Protein AF-A0A661R4B5-F1 (afdb_monomer_lite)

Secondary structure (DSSP, 8-state):
-----HHHHHHHIIIIIIIIIS---HHHHHHHHHHHHHHHHHHHHHHT--GGG--GGG--HHHHHHHHHHHHHTT---HHHHHHHHHHHHHHHHHHHHH-GGGHHHHHHHHTSPPPP-PPPP-----

Structure (mmCIF, N/CA/C/O backbone):
data_AF-A0A661R4B5-F1
#
_entry.id   AF-A0A661R4B5-F1
#
loop_
_atom_site.group_PDB
_atom_site.id
_atom_site.type_symbol
_atom_site.label_atom_id
_atom_site.label_alt_id
_atom_site.label_comp_id
_atom_site.label_asym_id
_atom_site.label_entity_id
_atom_site.label_seq_id
_atom_site.pdbx_PDB_ins_code
_atom_site.Cartn_x
_atom_site.Cartn_y
_atom_site.Cartn_z
_atom_site.occupancy
_atom_site.B_iso_or_equiv
_atom_site.auth_seq_id
_atom_site.auth_comp_id
_atom_site.auth_asym_id
_atom_site.auth_atom_id
_atom_site.pdbx_PDB_model_num
ATOM 1 N N . MET A 1 1 ? -13.086 -0.567 23.185 1.00 40.84 1 MET A N 1
ATOM 2 C CA . MET A 1 1 ? -12.690 -0.869 21.794 1.00 40.84 1 MET A CA 1
ATOM 3 C C . MET A 1 1 ? -11.352 -0.199 21.560 1.00 40.84 1 MET A C 1
ATOM 5 O O . MET A 1 1 ? -11.286 1.020 21.660 1.00 40.84 1 MET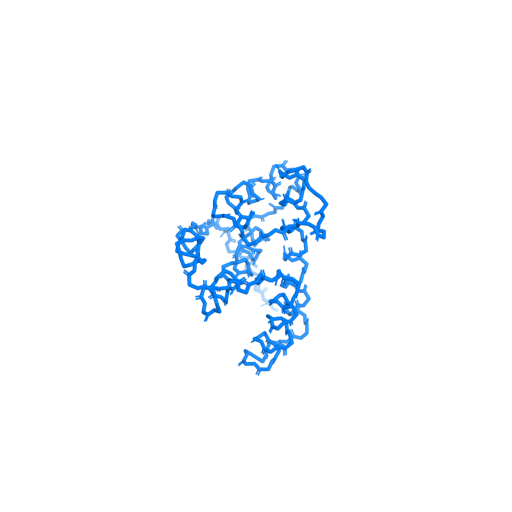 A O 1
ATOM 9 N N . SER A 1 2 ? -10.278 -0.972 21.402 1.00 44.38 2 SER A 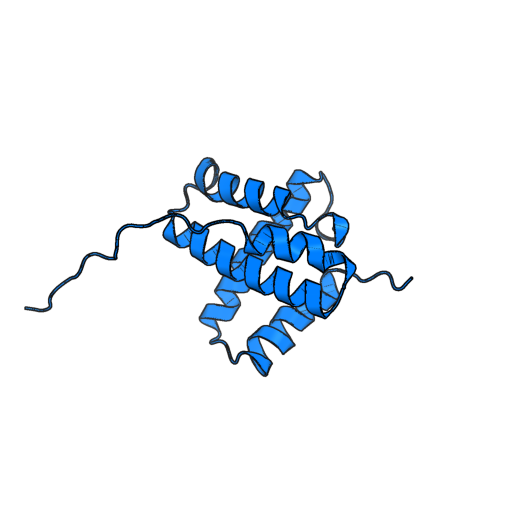N 1
ATOM 10 C CA . SER A 1 2 ? -8.951 -0.432 21.096 1.00 44.38 2 SER A CA 1
ATOM 11 C C . SER A 1 2 ? -9.049 0.399 19.820 1.00 44.38 2 SER A C 1
ATOM 13 O O . SER A 1 2 ? -9.459 -0.101 18.777 1.00 44.38 2 SER A O 1
ATOM 15 N N . ASN A 1 3 ? -8.755 1.692 19.921 1.00 58.72 3 ASN A N 1
ATOM 16 C CA . ASN A 1 3 ? -8.736 2.596 18.781 1.00 58.72 3 ASN A CA 1
ATOM 17 C C . ASN A 1 3 ? -7.494 2.267 17.946 1.00 58.72 3 ASN A C 1
ATOM 19 O O . ASN A 1 3 ? -6.437 2.863 18.157 1.00 58.72 3 ASN A O 1
ATOM 23 N N . THR A 1 4 ? -7.579 1.255 17.080 1.00 72.31 4 THR A N 1
ATOM 24 C CA . THR A 1 4 ? -6.433 0.836 16.277 1.00 72.31 4 THR A CA 1
ATOM 25 C C . THR A 1 4 ? -6.074 1.943 15.298 1.00 72.31 4 THR A C 1
ATOM 27 O O . THR A 1 4 ? -6.784 2.234 14.334 1.00 72.31 4 THR A O 1
ATOM 30 N N . GLN A 1 5 ? -4.949 2.593 15.577 1.00 84.19 5 GLN A N 1
ATOM 31 C CA . GLN A 1 5 ? -4.434 3.673 14.758 1.00 84.19 5 GLN A CA 1
ATOM 32 C C . GLN A 1 5 ? -3.699 3.106 13.542 1.00 84.19 5 GLN A C 1
ATOM 34 O O . GLN A 1 5 ? -2.948 2.136 13.640 1.00 84.19 5 GLN A O 1
ATOM 39 N N . ILE A 1 6 ? -3.860 3.761 12.391 1.00 90.00 6 ILE A N 1
ATOM 40 C CA . ILE A 1 6 ? -3.176 3.372 11.151 1.00 90.00 6 ILE A CA 1
ATOM 41 C C . ILE A 1 6 ? -1.646 3.451 11.308 1.00 90.00 6 ILE A C 1
ATOM 43 O O . ILE A 1 6 ? -0.928 2.622 10.759 1.00 90.00 6 ILE A O 1
ATOM 47 N N . GLY A 1 7 ? -1.137 4.446 12.044 1.00 92.94 7 GLY A N 1
ATOM 48 C CA . GLY A 1 7 ? 0.302 4.713 12.171 1.00 92.94 7 GLY A CA 1
ATOM 49 C C . GLY A 1 7 ? 1.116 3.500 12.646 1.00 92.94 7 GLY A C 1
ATOM 50 O O . GLY A 1 7 ? 2.008 3.067 11.913 1.00 92.94 7 GLY A O 1
ATOM 51 N N . PRO A 1 8 ? 0.796 2.913 13.815 1.00 94.44 8 PRO A N 1
ATOM 52 C CA . PRO A 1 8 ? 1.431 1.686 14.291 1.00 94.44 8 PRO A CA 1
ATOM 53 C C . PRO A 1 8 ? 1.364 0.531 13.287 1.00 94.44 8 PRO A C 1
ATOM 55 O O . PRO A 1 8 ? 2.386 -0.101 13.047 1.00 94.44 8 PRO A O 1
ATOM 58 N N . LEU A 1 9 ? 0.213 0.310 12.639 1.00 95.88 9 LEU A N 1
ATOM 59 C CA . LEU A 1 9 ? 0.051 -0.747 11.633 1.00 95.88 9 LEU A CA 1
ATOM 60 C C . LEU A 1 9 ? 0.944 -0.537 10.404 1.00 95.88 9 LEU A C 1
ATOM 62 O O . LEU A 1 9 ? 1.510 -1.493 9.882 1.00 95.88 9 LEU A O 1
ATOM 66 N N . ILE A 1 10 ? 1.094 0.705 9.936 1.00 96.50 10 ILE A N 1
ATOM 67 C CA . ILE A 1 10 ? 2.018 1.033 8.843 1.00 96.50 10 ILE A CA 1
ATOM 68 C C . ILE A 1 10 ? 3.459 0.752 9.268 1.00 96.50 10 ILE A C 1
ATOM 70 O O . ILE A 1 10 ? 4.220 0.170 8.495 1.00 96.50 10 ILE A O 1
ATOM 74 N N . TYR A 1 11 ? 3.842 1.158 10.479 1.00 96.81 11 TYR A N 1
ATOM 75 C CA . TYR A 1 11 ? 5.191 0.921 10.987 1.00 96.81 11 TYR A CA 1
ATOM 76 C C . TYR A 1 11 ? 5.510 -0.578 11.032 1.00 96.81 11 TYR A C 1
ATOM 78 O O . TYR A 1 11 ? 6.498 -1.018 10.444 1.00 96.81 11 TYR A O 1
ATOM 86 N N . THR A 1 12 ? 4.637 -1.381 11.644 1.00 97.50 12 THR A N 1
ATOM 87 C CA . THR A 1 12 ? 4.823 -2.833 11.746 1.00 97.50 12 THR A CA 1
ATOM 88 C C . THR A 1 12 ? 4.706 -3.535 10.393 1.00 97.50 12 THR A C 1
ATOM 90 O O . THR A 1 12 ? 5.377 -4.539 10.164 1.00 97.50 12 THR A O 1
ATOM 93 N N . PHE A 1 13 ? 3.938 -2.998 9.443 1.00 98.00 13 PHE A N 1
ATOM 94 C CA . PHE A 1 13 ? 3.952 -3.490 8.066 1.00 98.00 13 PHE A CA 1
ATOM 95 C C . PHE A 1 13 ? 5.346 -3.368 7.433 1.00 98.00 13 PHE A C 1
ATOM 97 O O . PHE A 1 13 ? 5.840 -4.324 6.839 1.00 98.00 13 PHE A O 1
ATOM 104 N N . PHE A 1 14 ? 6.017 -2.224 7.567 1.00 98.00 14 PHE A N 1
ATOM 105 C CA . PHE A 1 14 ? 7.342 -2.044 6.968 1.00 98.00 14 PHE A CA 1
ATOM 106 C C . PHE A 1 14 ? 8.450 -2.778 7.728 1.00 98.00 14 PHE A C 1
ATOM 108 O O . PHE A 1 14 ? 9.225 -3.504 7.102 1.00 98.00 14 PHE A O 1
ATOM 115 N N . GLU A 1 15 ? 8.524 -2.602 9.048 1.00 97.62 15 GLU A N 1
ATOM 116 C CA . GLU A 1 15 ? 9.650 -3.101 9.846 1.00 97.62 15 GLU A CA 1
ATOM 117 C C . GLU A 1 15 ? 9.549 -4.589 10.178 1.00 97.62 15 GLU A C 1
ATOM 119 O O . GLU A 1 15 ? 10.566 -5.273 10.164 1.00 97.62 15 GLU A O 1
ATOM 124 N N . ASP A 1 16 ? 8.350 -5.113 10.426 1.00 96.62 16 ASP A N 1
ATOM 125 C CA . ASP A 1 16 ? 8.163 -6.531 10.746 1.00 96.62 16 ASP A CA 1
ATOM 126 C C . ASP A 1 16 ? 7.758 -7.316 9.490 1.00 96.62 16 ASP A C 1
ATOM 128 O O . ASP A 1 16 ? 8.511 -8.164 9.007 1.00 96.62 16 ASP A O 1
ATOM 132 N N . GLN A 1 17 ? 6.622 -6.983 8.869 1.00 97.25 17 GLN A N 1
ATOM 133 C CA . GLN A 1 17 ? 6.088 -7.805 7.777 1.00 97.25 17 GLN A CA 1
ATOM 134 C C . GLN A 1 17 ? 6.992 -7.824 6.535 1.00 97.25 17 GLN A C 1
ATOM 136 O O . GLN A 1 17 ? 7.327 -8.894 6.023 1.00 97.25 17 GLN A O 1
ATOM 141 N N . LEU A 1 18 ? 7.350 -6.659 5.988 1.00 97.75 18 LEU A N 1
ATOM 142 C CA . LEU A 1 18 ? 8.096 -6.601 4.727 1.00 97.75 18 LEU A CA 1
ATOM 143 C C . LEU A 1 18 ? 9.581 -6.914 4.911 1.00 97.75 18 LEU A C 1
ATOM 145 O O . LEU A 1 18 ? 10.169 -7.609 4.078 1.00 97.75 18 LEU A O 1
ATOM 149 N N . LYS A 1 19 ? 10.183 -6.385 5.976 1.00 96.25 19 LYS A N 1
ATOM 150 C CA . LYS A 1 19 ? 11.617 -6.501 6.235 1.00 96.25 19 LYS A CA 1
ATOM 151 C C . LYS A 1 19 ? 11.978 -7.814 6.926 1.00 96.25 19 LYS A C 1
ATOM 153 O O . LYS A 1 19 ? 12.799 -8.542 6.380 1.00 96.25 19 LYS A O 1
ATOM 158 N N . CYS A 1 20 ? 11.370 -8.137 8.067 1.00 96.19 20 CYS A N 1
ATOM 159 C CA . CYS A 1 20 ? 11.734 -9.327 8.842 1.00 96.19 20 CYS A CA 1
ATOM 160 C C . CYS A 1 20 ? 11.083 -10.603 8.297 1.00 96.19 20 CYS A C 1
ATOM 162 O O . CYS A 1 20 ? 11.784 -11.574 8.034 1.00 96.19 20 CYS A O 1
ATOM 164 N N . GLN A 1 21 ? 9.766 -10.605 8.076 1.00 95.06 21 GLN A N 1
ATOM 165 C CA . GLN A 1 21 ? 9.055 -11.829 7.683 1.00 95.06 21 GLN A CA 1
ATOM 166 C C . GLN A 1 21 ? 9.215 -12.161 6.194 1.00 95.06 21 GLN A C 1
ATOM 168 O O . GLN A 1 21 ? 9.470 -13.307 5.839 1.00 95.06 21 GLN A O 1
ATOM 173 N N . LYS A 1 22 ? 9.065 -11.170 5.302 1.00 95.62 22 LYS A N 1
ATOM 174 C CA . LYS A 1 22 ? 9.200 -11.378 3.847 1.00 95.62 22 LYS A CA 1
ATOM 175 C C . LYS A 1 22 ? 10.629 -11.211 3.318 1.00 95.62 22 LYS A C 1
ATOM 177 O O . LYS A 1 22 ? 10.866 -11.545 2.158 1.00 95.62 22 LYS A O 1
ATOM 182 N N . GLY A 1 23 ? 11.561 -10.670 4.107 1.00 96.31 23 GLY A N 1
ATOM 183 C CA . GLY A 1 23 ? 12.962 -10.505 3.698 1.00 96.31 23 GLY A CA 1
ATOM 184 C C . GLY A 1 23 ? 13.155 -9.651 2.438 1.00 96.31 23 GLY A C 1
ATOM 185 O O . GLY A 1 23 ? 14.057 -9.914 1.639 1.00 96.31 23 GLY A O 1
ATOM 186 N N . LEU A 1 24 ? 12.284 -8.663 2.192 1.00 97.12 24 LEU A N 1
ATOM 187 C CA . LEU A 1 24 ? 12.324 -7.898 0.946 1.00 97.12 24 LEU A CA 1
ATOM 188 C C . LEU A 1 24 ? 13.571 -7.013 0.858 1.00 97.12 24 LEU A C 1
ATOM 190 O O . LEU A 1 24 ? 13.975 -6.347 1.810 1.00 97.12 24 LEU A O 1
ATOM 194 N N . ARG A 1 25 ? 14.141 -6.920 -0.349 1.00 97.38 25 ARG A N 1
ATOM 195 C CA . ARG A 1 25 ? 15.279 -6.031 -0.618 1.00 97.38 25 ARG A CA 1
ATOM 196 C C . ARG A 1 25 ? 14.899 -4.562 -0.363 1.00 97.38 25 ARG A C 1
ATOM 198 O O . ARG A 1 25 ? 13.771 -4.168 -0.683 1.00 97.38 25 ARG A O 1
ATOM 205 N N . PRO A 1 26 ? 15.843 -3.695 0.056 1.00 97.00 26 PRO A N 1
ATOM 206 C CA . PRO A 1 26 ? 15.561 -2.283 0.340 1.00 97.00 26 PRO A CA 1
ATOM 207 C C . PRO A 1 26 ? 14.872 -1.526 -0.804 1.00 97.00 26 PRO A C 1
ATOM 209 O O . PRO A 1 26 ? 14.001 -0.692 -0.568 1.00 97.00 26 PRO A O 1
ATOM 212 N N . ALA A 1 27 ? 15.214 -1.832 -2.060 1.00 96.94 27 ALA A N 1
ATOM 213 C CA . ALA A 1 27 ? 14.565 -1.231 -3.226 1.00 96.94 27 ALA A CA 1
ATOM 214 C C . ALA A 1 27 ? 13.077 -1.606 -3.343 1.00 96.94 27 ALA A C 1
ATOM 216 O O . ALA A 1 27 ? 12.255 -0.766 -3.705 1.00 96.94 27 ALA A O 1
ATOM 217 N N . SER A 1 28 ? 12.719 -2.846 -2.995 1.00 96.00 28 SER A N 1
ATOM 218 C CA . SER A 1 28 ? 11.324 -3.295 -2.963 1.00 96.00 28 SER A CA 1
ATOM 219 C C . SER A 1 28 ? 10.560 -2.605 -1.835 1.00 96.00 28 SER A C 1
ATOM 221 O O . SER A 1 28 ? 9.495 -2.053 -2.088 1.00 96.00 28 SER A O 1
ATOM 223 N N . ILE A 1 29 ? 11.139 -2.524 -0.632 1.00 97.69 29 ILE A N 1
ATOM 224 C CA . ILE A 1 29 ? 10.540 -1.809 0.509 1.00 97.69 29 ILE A CA 1
ATOM 225 C C . ILE A 1 29 ? 10.277 -0.336 0.162 1.00 97.69 29 ILE A C 1
ATOM 227 O O . ILE A 1 29 ? 9.171 0.157 0.386 1.00 97.69 29 ILE A O 1
ATOM 231 N N . ARG A 1 30 ? 11.245 0.358 -0.460 1.00 97.94 30 ARG A N 1
ATOM 232 C CA . ARG A 1 30 ? 11.054 1.739 -0.945 1.00 97.94 30 ARG A CA 1
ATOM 233 C C . ARG A 1 30 ? 9.874 1.844 -1.902 1.00 97.94 30 ARG A C 1
ATOM 235 O O . ARG A 1 30 ? 9.033 2.719 -1.742 1.00 97.94 30 ARG A O 1
ATOM 242 N N . SER A 1 31 ? 9.761 0.913 -2.843 1.00 96.75 31 SER A N 1
ATOM 243 C CA . SER A 1 31 ? 8.650 0.909 -3.790 1.00 96.75 31 SER A CA 1
ATOM 244 C C . SER 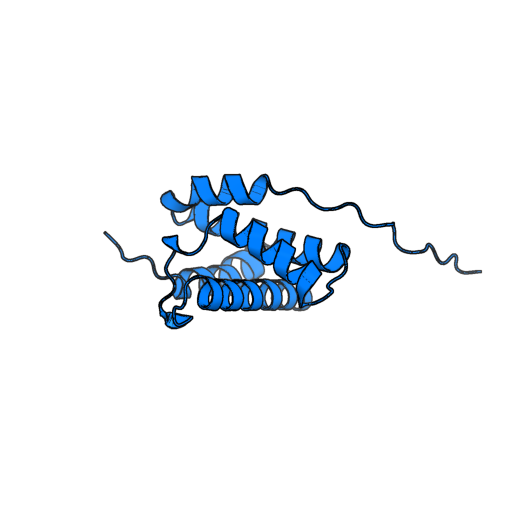A 1 31 ? 7.283 0.714 -3.116 1.00 96.75 31 SER A C 1
ATOM 246 O O . SER A 1 31 ? 6.314 1.374 -3.492 1.00 96.75 31 SER A O 1
ATOM 248 N N . TYR A 1 32 ? 7.204 -0.132 -2.083 1.00 98.12 32 TYR A N 1
ATOM 249 C CA . TYR A 1 32 ? 5.991 -0.304 -1.277 1.00 98.12 32 TYR A CA 1
ATOM 250 C C . TYR A 1 32 ? 5.655 0.968 -0.489 1.00 98.12 32 TYR A C 1
ATOM 252 O O . TYR A 1 32 ? 4.497 1.385 -0.473 1.00 98.12 32 TYR A O 1
ATOM 260 N N . ARG A 1 33 ? 6.659 1.623 0.107 1.00 97.88 33 ARG A N 1
ATOM 261 C CA . ARG A 1 33 ? 6.504 2.909 0.803 1.00 97.88 33 ARG A CA 1
ATOM 262 C C . ARG A 1 33 ? 5.957 3.981 -0.127 1.00 97.88 33 ARG A C 1
ATOM 264 O O . ARG A 1 33 ? 4.968 4.623 0.206 1.00 97.88 33 ARG A O 1
ATOM 271 N N . ASP A 1 34 ? 6.543 4.128 -1.307 1.00 97.88 34 ASP A N 1
ATOM 272 C CA . ASP A 1 34 ? 6.132 5.147 -2.272 1.00 97.88 34 ASP A CA 1
ATOM 273 C C . ASP A 1 34 ? 4.728 4.856 -2.848 1.00 97.88 34 ASP A C 1
ATOM 275 O O . ASP A 1 34 ? 4.002 5.772 -3.246 1.00 97.88 34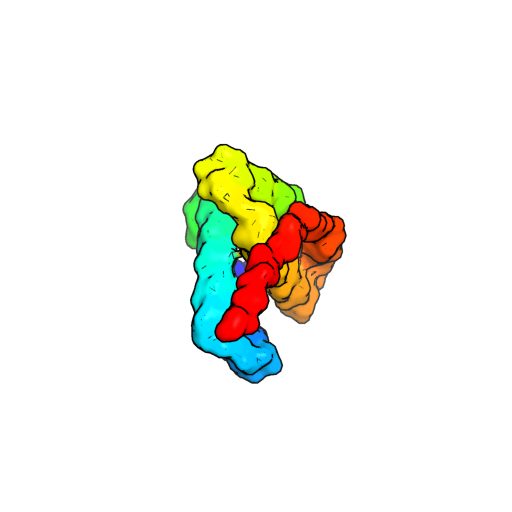 ASP A O 1
ATOM 279 N N . ALA A 1 35 ? 4.320 3.581 -2.914 1.00 98.00 35 ALA A N 1
ATOM 280 C CA . ALA A 1 35 ? 2.954 3.187 -3.258 1.00 98.00 35 ALA A CA 1
ATOM 281 C C . ALA A 1 35 ? 1.960 3.555 -2.152 1.00 98.00 35 ALA A C 1
ATOM 283 O O . ALA A 1 35 ? 0.947 4.196 -2.438 1.00 98.00 35 ALA A O 1
ATOM 284 N N . LEU A 1 36 ? 2.272 3.192 -0.906 1.00 98.12 36 LEU A N 1
ATOM 285 C CA . LEU A 1 36 ? 1.394 3.414 0.234 1.00 98.12 36 LEU A CA 1
ATOM 286 C C . LEU A 1 36 ? 1.268 4.901 0.581 1.00 98.12 36 LEU A C 1
ATOM 288 O O . LEU A 1 36 ? 0.159 5.381 0.783 1.00 98.12 36 LEU A O 1
ATOM 292 N N . GLN A 1 37 ? 2.368 5.656 0.561 1.00 97.88 37 GLN A N 1
ATOM 293 C CA . GLN A 1 37 ? 2.356 7.104 0.782 1.00 97.88 37 GLN A CA 1
ATOM 294 C C . GLN A 1 37 ? 1.441 7.809 -0.222 1.00 97.88 37 GLN A C 1
ATOM 296 O O . GLN A 1 37 ? 0.605 8.623 0.166 1.00 97.88 37 GLN A O 1
ATOM 301 N N . LEU A 1 38 ? 1.564 7.478 -1.511 1.00 98.31 38 LEU A N 1
ATOM 302 C CA . LEU A 1 38 ? 0.739 8.092 -2.547 1.00 98.31 38 LEU A CA 1
ATOM 303 C C . LEU A 1 38 ? -0.744 7.721 -2.395 1.00 98.31 38 LEU A C 1
ATOM 305 O O . LEU A 1 38 ? -1.605 8.570 -2.608 1.00 98.31 38 LEU A O 1
ATOM 309 N N . PHE A 1 39 ? -1.041 6.479 -2.006 1.00 98.62 39 PHE A N 1
ATOM 310 C CA . PHE A 1 39 ? -2.409 6.053 -1.716 1.00 98.62 39 PHE A CA 1
ATOM 311 C C . PHE A 1 39 ? -3.003 6.800 -0.517 1.00 98.62 39 PHE A C 1
ATOM 313 O O . PHE A 1 39 ? -4.117 7.301 -0.612 1.00 98.62 39 PHE A O 1
ATOM 320 N N . LEU A 1 40 ? -2.268 6.936 0.587 1.00 98.06 40 LEU A N 1
ATOM 321 C CA . LEU A 1 40 ? -2.770 7.623 1.779 1.00 98.06 40 LEU A CA 1
ATOM 322 C C . LEU A 1 40 ? -2.979 9.121 1.540 1.00 98.06 40 LEU A C 1
ATOM 324 O O . LEU A 1 40 ? -3.965 9.677 2.014 1.00 98.06 40 LEU A O 1
ATOM 328 N N . LEU A 1 41 ? -2.099 9.768 0.769 1.00 98.19 41 LEU A N 1
ATOM 329 C CA . LEU A 1 41 ? -2.304 11.155 0.340 1.00 98.19 41 LEU A CA 1
ATOM 330 C C . LEU A 1 41 ? -3.560 11.293 -0.526 1.00 98.19 41 LEU A C 1
ATOM 332 O O . LEU A 1 41 ? -4.357 12.198 -0.298 1.00 98.19 41 LEU A O 1
ATOM 336 N N . PHE A 1 42 ? -3.773 10.359 -1.457 1.00 98.56 42 PHE A N 1
ATOM 337 C CA . PHE A 1 42 ? -4.998 10.314 -2.252 1.00 98.56 42 PHE A CA 1
ATOM 338 C C . PHE A 1 42 ? -6.244 10.137 -1.371 1.00 98.56 42 PHE A C 1
ATOM 340 O O . PHE A 1 42 ? -7.224 10.841 -1.565 1.00 98.56 42 PHE A O 1
ATOM 347 N N . VAL A 1 43 ? -6.222 9.238 -0.382 1.00 98.31 43 VAL A N 1
ATOM 348 C CA . VAL A 1 43 ? -7.360 9.030 0.534 1.00 98.31 43 VAL A CA 1
ATOM 349 C C . VAL A 1 43 ? -7.616 10.263 1.405 1.00 98.31 43 VAL A C 1
ATOM 351 O O . VAL A 1 43 ? -8.771 10.612 1.639 1.00 98.31 43 VAL A O 1
ATOM 354 N N . ALA A 1 44 ? -6.567 10.943 1.870 1.00 98.06 44 ALA A N 1
ATOM 355 C CA . ALA A 1 44 ? -6.685 12.192 2.621 1.00 98.06 44 ALA A CA 1
ATOM 356 C C . ALA A 1 44 ? -7.394 13.280 1.798 1.00 98.06 44 ALA A C 1
ATOM 358 O O . ALA A 1 44 ? -8.346 13.895 2.278 1.00 98.06 44 ALA A O 1
ATOM 359 N N . GLU A 1 45 ? -6.993 13.455 0.537 1.00 97.94 45 GLU A N 1
ATOM 360 C CA . GLU A 1 45 ? -7.662 14.359 -0.402 1.00 97.94 45 GLU A CA 1
ATOM 361 C C . GLU A 1 45 ? -9.106 13.913 -0.677 1.00 97.94 45 GLU A C 1
ATOM 363 O O . GLU A 1 45 ? -10.036 14.709 -0.577 1.00 97.94 45 GLU A O 1
ATOM 368 N N . ASP A 1 46 ? -9.326 12.624 -0.929 1.00 97.56 46 ASP A N 1
ATOM 369 C CA . ASP A 1 46 ? -10.644 12.066 -1.237 1.00 97.56 46 ASP A CA 1
ATOM 370 C C . ASP A 1 46 ? -11.663 12.230 -0.101 1.00 97.56 46 ASP A C 1
ATOM 372 O O . ASP A 1 46 ? -12.852 12.430 -0.335 1.00 97.56 46 ASP A O 1
ATOM 376 N N . THR A 1 47 ? -11.193 12.134 1.141 1.00 96.62 47 THR A N 1
ATOM 377 C CA . THR A 1 47 ? -12.014 12.269 2.351 1.00 96.62 47 THR A CA 1
ATOM 378 C C . THR A 1 47 ? -12.079 13.700 2.874 1.00 96.62 47 THR A C 1
ATOM 380 O O . THR A 1 47 ? -12.810 13.949 3.832 1.00 96.62 47 THR A O 1
ATOM 383 N N . GLN A 1 48 ? -11.322 14.630 2.276 1.00 96.81 48 GLN A N 1
ATOM 384 C CA . GLN A 1 48 ? -11.135 15.997 2.774 1.00 96.81 48 GLN A CA 1
ATOM 385 C C . GLN A 1 48 ? -10.660 16.021 4.239 1.00 96.81 48 GLN A C 1
ATOM 387 O O . GLN A 1 48 ? -11.084 16.840 5.057 1.00 96.81 48 GLN A O 1
ATOM 392 N N . ARG A 1 49 ? -9.764 15.091 4.594 1.00 94.12 49 ARG A N 1
ATOM 393 C CA . ARG A 1 49 ? -9.188 14.958 5.938 1.00 94.12 49 ARG A CA 1
ATOM 394 C C . ARG A 1 49 ? -7.682 15.157 5.897 1.00 94.12 49 ARG A C 1
ATOM 396 O O . ARG A 1 49 ? -7.008 14.869 4.916 1.00 94.12 49 ARG A O 1
ATOM 403 N N . LYS A 1 50 ? -7.120 15.599 7.023 1.00 95.00 50 LYS A N 1
ATOM 404 C CA . LYS A 1 50 ? -5.665 15.567 7.217 1.00 95.00 50 LYS A CA 1
ATOM 405 C C . LYS A 1 50 ? -5.189 14.114 7.220 1.00 95.00 50 LYS A C 1
ATOM 407 O O . LYS A 1 50 ? -5.837 13.269 7.832 1.00 95.00 50 LYS A O 1
ATOM 412 N N . LEU A 1 51 ? -4.013 13.857 6.642 1.00 93.88 51 LEU A N 1
ATOM 413 C CA . LEU A 1 51 ? -3.372 12.534 6.641 1.00 93.88 51 LEU A CA 1
ATOM 414 C C . LEU A 1 51 ? -3.304 11.916 8.050 1.00 93.88 51 LEU A C 1
ATOM 416 O O . LEU A 1 51 ? -3.594 10.740 8.234 1.00 93.88 51 LEU A O 1
ATOM 420 N N . THR A 1 52 ? -2.991 12.732 9.060 1.00 92.56 52 THR A N 1
ATOM 421 C CA . THR A 1 52 ? -2.894 12.323 10.473 1.00 92.56 52 THR A CA 1
ATOM 422 C C . THR A 1 52 ? -4.233 11.976 11.130 1.00 92.56 52 THR A C 1
ATOM 424 O O . THR A 1 52 ? -4.245 11.491 12.256 1.00 92.56 52 THR A O 1
ATOM 427 N N . ARG A 1 53 ? -5.359 12.238 10.457 1.00 93.06 53 ARG A N 1
ATOM 428 C CA . ARG A 1 53 ? -6.718 11.933 10.927 1.00 93.06 53 ARG A CA 1
ATOM 429 C C . ARG A 1 53 ? -7.376 10.793 10.151 1.00 93.06 53 ARG A C 1
ATOM 431 O O . ARG A 1 53 ? -8.556 10.534 10.370 1.00 93.06 53 ARG A O 1
ATOM 438 N N . LEU A 1 54 ? -6.648 10.138 9.246 1.00 94.56 54 LEU A N 1
ATOM 439 C CA . LEU A 1 54 ? -7.164 8.957 8.567 1.00 94.56 54 LEU A CA 1
ATOM 440 C C . LEU A 1 54 ? -7.370 7.810 9.559 1.00 94.56 54 LEU A C 1
ATOM 442 O O . LEU A 1 54 ? -6.553 7.570 10.449 1.00 94.56 54 LEU A O 1
ATOM 446 N N . SER A 1 55 ? -8.466 7.091 9.358 1.00 93.75 55 SER A N 1
ATOM 447 C CA . SER A 1 55 ? -8.872 5.911 10.118 1.00 93.75 55 SER A CA 1
ATOM 448 C C . SER A 1 55 ? -8.947 4.680 9.213 1.00 93.75 55 SER A C 1
ATOM 450 O O . SER A 1 55 ? -9.015 4.802 7.990 1.00 93.75 55 SER A O 1
ATOM 452 N N . LEU A 1 56 ? -8.953 3.479 9.793 1.00 94.19 56 LEU A N 1
ATOM 453 C CA . LEU A 1 56 ? -9.078 2.243 9.012 1.00 94.19 56 LEU A CA 1
ATOM 454 C C . LEU A 1 56 ? -10.347 2.226 8.143 1.00 94.19 56 LEU A C 1
ATOM 456 O O . LEU A 1 56 ? -10.304 1.750 7.015 1.00 94.19 56 LEU A O 1
ATOM 460 N N . THR A 1 57 ? -11.432 2.854 8.607 1.00 93.69 57 THR A N 1
ATOM 461 C CA . THR A 1 57 ? -12.687 2.999 7.843 1.00 93.69 57 THR A CA 1
ATOM 462 C C . THR A 1 57 ? -12.556 3.869 6.589 1.00 93.69 57 THR A C 1
ATOM 464 O O . THR A 1 57 ? -13.378 3.791 5.677 1.00 93.69 57 THR A O 1
ATOM 467 N N . ASP A 1 58 ? -11.503 4.686 6.501 1.00 95.88 58 ASP A N 1
ATOM 468 C CA . ASP A 1 58 ? -11.202 5.451 5.296 1.00 95.88 58 ASP A CA 1
ATOM 469 C C . ASP A 1 58 ? -10.519 4.575 4.227 1.00 95.88 58 ASP A C 1
ATOM 471 O O . ASP A 1 58 ? -10.538 4.921 3.045 1.00 95.88 58 ASP A O 1
ATOM 475 N N . LEU A 1 59 ? -9.956 3.418 4.590 1.00 97.31 59 LEU A N 1
ATOM 476 C CA . LEU A 1 59 ? -9.244 2.524 3.676 1.00 97.31 59 LEU A CA 1
ATOM 477 C C . LEU A 1 59 ? -10.198 1.488 3.068 1.00 97.31 59 LEU A C 1
ATOM 479 O O . LEU A 1 59 ? -10.320 0.375 3.564 1.00 97.31 59 LEU A O 1
ATOM 483 N N . THR A 1 60 ? -10.851 1.844 1.962 1.00 98.31 60 THR A N 1
ATOM 484 C CA . THR A 1 60 ? 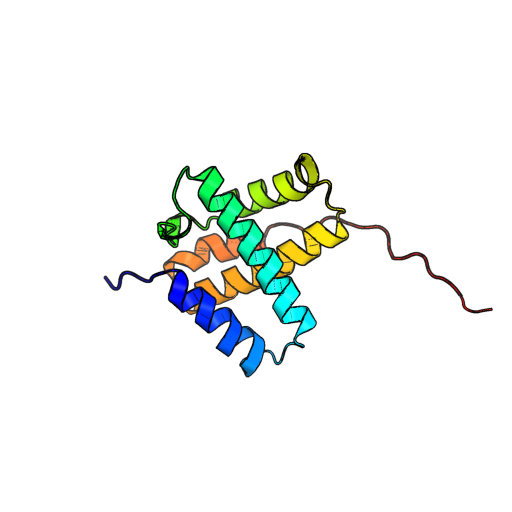-11.844 0.971 1.312 1.00 98.31 60 THR A CA 1
ATOM 485 C C . THR A 1 60 ? -11.406 0.498 -0.069 1.00 98.31 60 THR A C 1
ATOM 487 O O . THR A 1 60 ? -10.655 1.178 -0.780 1.00 98.31 60 THR A O 1
ATOM 490 N N . GLY A 1 61 ? -11.933 -0.645 -0.504 1.00 98.31 61 GLY A N 1
ATOM 491 C CA . GLY A 1 61 ? -11.729 -1.187 -1.842 1.00 98.31 61 GLY A CA 1
ATOM 492 C C . GLY A 1 61 ? -12.210 -0.240 -2.941 1.00 98.31 61 GLY A C 1
ATOM 493 O O . GLY A 1 61 ? -11.569 -0.146 -3.990 1.00 98.31 61 GLY A O 1
ATOM 494 N N . GLU A 1 62 ? -13.274 0.536 -2.704 1.00 98.38 62 GLU A N 1
ATOM 495 C CA . GLU A 1 62 ? -13.702 1.570 -3.655 1.00 98.38 62 GLU A CA 1
ATOM 496 C C . GLU A 1 62 ? -12.670 2.694 -3.777 1.00 98.38 62 GLU A C 1
ATOM 498 O O . GLU A 1 62 ? -12.327 3.100 -4.891 1.00 98.38 62 GLU A O 1
ATOM 503 N N . ARG A 1 63 ? -12.081 3.155 -2.666 1.00 98.56 63 ARG A N 1
ATOM 504 C CA . ARG A 1 63 ? -10.997 4.144 -2.740 1.00 98.56 63 ARG A CA 1
ATOM 505 C C . ARG A 1 63 ? -9.753 3.584 -3.413 1.00 98.56 63 ARG A C 1
ATOM 507 O O . ARG A 1 63 ? -9.105 4.325 -4.146 1.00 98.56 63 ARG A O 1
ATOM 514 N N . VAL A 1 64 ? -9.456 2.289 -3.279 1.00 98.69 64 VAL A N 1
ATOM 515 C CA . VAL A 1 64 ? -8.396 1.651 -4.079 1.00 98.69 64 VAL A CA 1
ATOM 516 C C . VAL A 1 64 ? -8.741 1.682 -5.572 1.00 98.69 64 VAL A C 1
ATOM 518 O O . VAL A 1 64 ? -7.896 2.066 -6.379 1.00 98.69 64 VAL A O 1
ATOM 521 N N . ARG A 1 65 ? -9.977 1.364 -5.979 1.00 98.44 65 ARG A N 1
ATOM 522 C CA . ARG A 1 65 ? -10.396 1.464 -7.393 1.00 98.44 65 ARG A CA 1
ATOM 523 C C . ARG A 1 65 ? -10.270 2.894 -7.927 1.00 98.44 65 ARG A C 1
ATOM 525 O O . ARG A 1 65 ? -9.714 3.092 -9.011 1.00 98.44 65 ARG A O 1
ATOM 532 N N . ARG A 1 66 ? -10.722 3.892 -7.161 1.00 98.31 66 ARG A N 1
ATOM 533 C CA . ARG A 1 66 ? -10.592 5.321 -7.501 1.00 98.31 66 ARG A CA 1
ATOM 534 C C . ARG A 1 66 ? -9.133 5.759 -7.584 1.00 98.31 66 ARG A C 1
ATOM 536 O O . ARG A 1 66 ? -8.763 6.420 -8.551 1.00 98.31 66 ARG A O 1
ATOM 543 N N . PHE A 1 67 ? -8.298 5.318 -6.648 1.00 98.62 67 PHE A N 1
ATOM 544 C CA . PHE A 1 67 ? -6.861 5.568 -6.653 1.00 98.62 67 PHE A CA 1
ATOM 545 C C . PHE A 1 67 ? -6.197 5.038 -7.927 1.00 98.62 67 PHE A C 1
ATOM 547 O O . PHE A 1 67 ? -5.444 5.755 -8.581 1.00 98.62 67 PHE A O 1
ATOM 554 N N . LEU A 1 68 ? -6.509 3.807 -8.341 1.00 98.12 68 LEU A N 1
ATOM 555 C CA . LEU A 1 68 ? -5.947 3.242 -9.570 1.00 98.12 68 LEU A CA 1
ATOM 556 C C . LEU A 1 68 ? -6.377 4.027 -10.815 1.00 98.12 68 LEU A C 1
ATOM 558 O O . LEU A 1 68 ? -5.546 4.233 -11.696 1.00 98.12 68 LEU A O 1
ATOM 562 N N . ARG A 1 69 ? -7.631 4.506 -10.875 1.00 97.19 69 ARG A N 1
ATOM 563 C CA . ARG A 1 69 ? -8.084 5.414 -11.946 1.00 97.19 69 ARG A CA 1
ATOM 564 C C . ARG A 1 69 ? -7.308 6.734 -11.923 1.00 97.19 69 ARG A C 1
ATOM 566 O O . ARG A 1 69 ? -6.846 7.182 -12.969 1.00 97.19 69 ARG A O 1
ATOM 573 N N . PHE A 1 70 ? -7.105 7.316 -10.741 1.00 97.31 70 PHE A N 1
ATOM 574 C CA . PHE A 1 70 ? -6.318 8.537 -10.553 1.00 97.31 70 PHE A CA 1
ATOM 575 C C . PHE A 1 70 ? -4.870 8.385 -11.047 1.00 97.31 70 PHE A C 1
ATOM 577 O O . PHE A 1 70 ? -4.365 9.267 -11.744 1.00 97.31 70 PHE A O 1
ATOM 584 N N . LEU A 1 71 ? -4.215 7.254 -10.757 1.00 96.81 71 LEU A N 1
ATOM 585 C CA . LEU A 1 71 ? -2.853 6.987 -11.233 1.00 96.81 71 LEU A CA 1
ATOM 586 C C . LEU A 1 71 ? -2.745 7.052 -12.761 1.00 96.81 71 LEU A C 1
ATOM 588 O O . LEU A 1 71 ? -1.754 7.560 -13.280 1.00 96.81 71 LEU A O 1
ATOM 592 N N . GLU A 1 72 ? -3.745 6.540 -13.471 1.00 94.12 72 GLU A N 1
ATOM 593 C CA . GLU A 1 72 ? -3.757 6.513 -14.934 1.00 94.12 72 GLU A CA 1
ATOM 594 C C . GLU A 1 72 ? -4.142 7.878 -15.516 1.00 94.12 72 GLU A C 1
ATOM 596 O O . GLU A 1 72 ? -3.466 8.389 -16.403 1.00 94.12 72 GLU A O 1
ATOM 601 N N . GLN A 1 73 ? -5.206 8.493 -14.998 1.00 93.94 73 GLN A N 1
ATOM 602 C CA . GLN A 1 73 ? -5.806 9.683 -15.605 1.00 93.94 73 GLN A CA 1
ATOM 603 C C . GLN A 1 73 ? -5.090 10.983 -15.244 1.00 93.94 73 GLN A C 1
ATOM 605 O O . GLN A 1 73 ? -5.015 11.886 -16.069 1.00 93.94 73 GLN A O 1
ATOM 610 N N . LYS A 1 74 ? -4.609 11.104 -14.003 1.00 92.75 74 LYS A N 1
ATOM 611 C CA . LYS A 1 74 ? -4.020 12.350 -13.491 1.00 92.75 74 LYS A CA 1
ATOM 612 C C . LYS A 1 74 ? -2.506 12.292 -13.408 1.00 92.75 74 LYS A C 1
ATOM 614 O O . LYS A 1 74 ? -1.852 13.318 -13.538 1.00 92.75 74 LYS A O 1
ATOM 619 N N . ARG A 1 75 ? -1.941 11.104 -13.178 1.00 92.44 75 ARG A N 1
ATOM 620 C CA . ARG A 1 75 ? -0.483 10.920 -13.107 1.00 92.44 75 ARG A CA 1
ATOM 621 C C . ARG A 1 75 ? 0.119 10.283 -14.352 1.00 92.44 75 ARG A C 1
ATOM 623 O O . ARG A 1 75 ? 1.336 10.143 -14.396 1.00 92.44 75 ARG A O 1
ATOM 630 N N . HIS A 1 76 ? -0.707 9.896 -15.328 1.00 92.69 76 HIS A N 1
ATOM 631 C CA . HIS A 1 76 ? -0.277 9.269 -16.582 1.00 92.69 76 HIS A CA 1
ATOM 632 C C . HIS A 1 76 ? 0.637 8.051 -16.374 1.00 92.69 76 HIS A C 1
ATOM 634 O O . HIS A 1 76 ? 1.489 7.736 -17.204 1.00 92.69 76 HIS A O 1
ATOM 640 N N . ASN A 1 77 ? 0.468 7.344 -15.250 1.00 93.44 77 ASN A N 1
ATOM 641 C CA . ASN A 1 77 ? 1.248 6.147 -14.978 1.00 93.44 77 ASN A CA 1
ATOM 642 C C . ASN A 1 77 ? 0.870 5.052 -15.973 1.00 93.44 77 ASN A C 1
ATOM 644 O O . ASN A 1 77 ? -0.304 4.729 -16.152 1.00 93.44 77 ASN A O 1
ATOM 648 N N . GLN A 1 78 ? 1.886 4.404 -16.536 1.00 93.94 78 GLN A N 1
ATOM 649 C CA . GLN A 1 78 ? 1.693 3.226 -17.370 1.00 93.94 78 GLN A CA 1
ATOM 650 C C . GLN A 1 78 ? 1.076 2.063 -16.577 1.00 93.94 78 GLN A C 1
ATOM 652 O O . GLN A 1 78 ? 1.228 1.953 -15.353 1.00 93.94 78 GLN A O 1
ATOM 657 N N . ILE A 1 79 ? 0.454 1.131 -17.305 1.00 93.94 79 ILE A N 1
ATOM 658 C CA . ILE A 1 79 ? -0.201 -0.063 -16.751 1.00 93.94 79 ILE A CA 1
ATOM 659 C C . ILE A 1 79 ? 0.733 -0.857 -15.826 1.00 93.94 79 ILE A C 1
ATOM 661 O O . ILE A 1 79 ? 0.311 -1.294 -14.754 1.00 93.94 79 ILE A O 1
ATOM 665 N N . ARG A 1 80 ? 2.014 -1.000 -16.192 1.00 93.88 80 ARG A N 1
ATOM 666 C CA . ARG A 1 80 ? 3.011 -1.705 -15.372 1.00 93.88 80 ARG A CA 1
ATOM 667 C C . ARG A 1 80 ? 3.176 -1.052 -13.996 1.00 93.88 80 ARG A C 1
ATOM 669 O O . ARG A 1 80 ? 3.086 -1.736 -12.979 1.00 93.88 80 ARG A O 1
ATOM 676 N N . THR A 1 81 ? 3.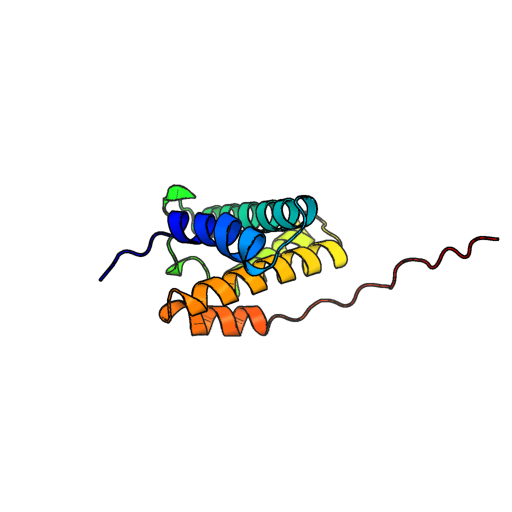333 0.271 -13.954 1.00 94.94 81 THR A N 1
ATOM 677 C CA . THR A 1 81 ? 3.454 1.043 -12.706 1.00 94.94 81 THR A CA 1
ATOM 678 C C . THR A 1 81 ? 2.173 0.977 -11.876 1.00 94.94 81 THR A C 1
ATOM 680 O O . THR A 1 81 ? 2.237 0.805 -10.658 1.00 94.94 81 THR A O 1
ATOM 683 N N . ARG A 1 82 ? 1.001 1.065 -12.519 1.00 96.38 82 ARG A N 1
ATOM 684 C CA . ARG A 1 82 ? -0.303 0.884 -11.861 1.00 96.38 82 ARG A CA 1
ATOM 685 C C . ARG A 1 82 ? -0.400 -0.489 -11.190 1.00 96.38 82 ARG A C 1
ATOM 687 O O . ARG A 1 82 ? -0.756 -0.565 -10.018 1.00 96.38 82 ARG A O 1
ATOM 694 N N . ASN A 1 83 ? -0.081 -1.563 -11.910 1.00 96.81 83 ASN A N 1
ATOM 695 C CA . ASN A 1 83 ? -0.168 -2.928 -11.388 1.00 96.81 83 ASN A CA 1
ATOM 696 C C . ASN A 1 83 ? 0.828 -3.179 -10.253 1.00 96.81 83 ASN A C 1
ATOM 698 O O . ASN A 1 83 ? 0.477 -3.825 -9.270 1.00 96.81 83 ASN A O 1
ATOM 702 N N . HIS A 1 84 ? 2.040 -2.630 -10.356 1.00 96.12 84 HIS A N 1
ATOM 703 C CA . HIS A 1 84 ? 3.031 -2.714 -9.286 1.00 96.12 84 HIS A CA 1
ATOM 704 C C . HIS A 1 84 ? 2.536 -2.042 -7.998 1.00 96.12 84 HIS A C 1
ATOM 706 O O . HIS A 1 84 ? 2.608 -2.622 -6.916 1.00 96.12 84 HIS A O 1
ATOM 712 N N . ARG A 1 85 ? 1.936 -0.850 -8.115 1.00 98.00 85 ARG A N 1
ATOM 713 C CA . ARG A 1 85 ? 1.307 -0.165 -6.975 1.00 98.00 85 ARG A CA 1
ATOM 714 C C . ARG A 1 85 ? 0.116 -0.957 -6.425 1.00 98.00 85 ARG A C 1
ATOM 716 O O . ARG A 1 85 ? -0.005 -1.072 -5.212 1.00 98.00 85 ARG A O 1
ATOM 723 N N . LEU A 1 86 ? -0.713 -1.561 -7.281 1.00 98.50 86 LEU A N 1
ATOM 724 C CA . LEU A 1 86 ? -1.800 -2.448 -6.844 1.00 98.50 86 LEU A CA 1
ATOM 725 C C . LEU A 1 86 ? -1.279 -3.653 -6.043 1.00 98.50 86 LEU A C 1
ATOM 727 O O . LEU A 1 86 ? -1.883 -4.008 -5.037 1.00 98.50 86 LEU A O 1
ATOM 731 N N . ALA A 1 87 ? -0.161 -4.264 -6.441 1.00 98.12 87 ALA A N 1
ATOM 732 C CA . ALA A 1 87 ? 0.430 -5.382 -5.703 1.00 98.12 87 ALA A CA 1
ATOM 733 C C . ALA A 1 87 ? 0.872 -4.979 -4.282 1.00 98.12 87 ALA A C 1
ATOM 735 O O . ALA A 1 87 ? 0.594 -5.699 -3.320 1.00 98.12 87 ALA A O 1
ATOM 736 N N . ALA A 1 88 ? 1.488 -3.800 -4.135 1.00 98.25 88 ALA A N 1
ATOM 737 C CA . ALA A 1 88 ? 1.851 -3.261 -2.824 1.00 98.25 88 ALA A CA 1
ATOM 738 C C . ALA A 1 88 ? 0.613 -2.995 -1.949 1.00 98.25 88 ALA A C 1
ATOM 740 O O . ALA A 1 88 ? 0.582 -3.400 -0.788 1.00 98.25 88 ALA A O 1
ATOM 741 N N . ILE A 1 89 ? -0.433 -2.382 -2.519 1.00 98.62 89 ILE A N 1
ATOM 742 C CA . ILE A 1 89 ? -1.686 -2.103 -1.801 1.00 98.62 89 ILE A CA 1
ATOM 743 C C . ILE A 1 89 ? -2.407 -3.396 -1.401 1.00 98.62 89 ILE A C 1
ATOM 745 O O . ILE A 1 89 ? -2.822 -3.515 -0.256 1.00 98.62 89 ILE A O 1
ATOM 749 N N . ARG A 1 90 ? -2.490 -4.400 -2.281 1.00 98.56 90 ARG A N 1
ATOM 750 C CA . ARG A 1 90 ? -3.045 -5.724 -1.940 1.00 98.56 90 ARG A CA 1
ATOM 751 C C . ARG A 1 90 ? -2.328 -6.355 -0.754 1.00 98.56 90 ARG A C 1
ATOM 753 O O . ARG A 1 90 ? -2.981 -6.777 0.189 1.00 98.56 90 ARG A O 1
ATOM 760 N N . THR A 1 91 ? -0.996 -6.346 -0.783 1.00 98.38 91 THR A N 1
ATOM 761 C CA . THR A 1 91 ? -0.178 -6.896 0.306 1.00 98.38 91 THR A CA 1
ATOM 762 C C . THR A 1 91 ? -0.434 -6.170 1.628 1.00 98.38 91 THR A C 1
ATOM 764 O O . THR A 1 91 ? -0.463 -6.799 2.681 1.00 98.38 91 THR A O 1
ATOM 767 N N . PHE A 1 92 ? -0.634 -4.850 1.588 1.00 98.50 92 PHE A N 1
ATOM 768 C CA . PHE A 1 92 ? -0.973 -4.078 2.780 1.00 98.50 92 PHE A CA 1
ATOM 769 C C . PHE A 1 92 ? -2.376 -4.403 3.308 1.00 98.50 92 PHE A C 1
ATOM 771 O O . PHE A 1 92 ? -2.536 -4.594 4.505 1.00 98.50 92 PHE A O 1
ATOM 778 N N . PHE A 1 93 ? -3.384 -4.519 2.441 1.00 98.56 93 PHE A N 1
ATOM 779 C CA . PHE A 1 93 ? -4.745 -4.874 2.862 1.00 98.56 93 PHE A CA 1
ATOM 780 C C . PHE A 1 93 ? -4.839 -6.296 3.428 1.00 98.56 93 PHE A C 1
ATOM 782 O O . PHE A 1 93 ? -5.530 -6.511 4.419 1.00 98.56 93 PHE A O 1
ATOM 789 N N . GLU A 1 94 ? -4.109 -7.251 2.851 1.00 98.00 94 GLU A N 1
ATOM 790 C CA . GLU A 1 94 ? -3.974 -8.599 3.412 1.00 98.00 94 GLU A CA 1
ATOM 791 C C . GLU A 1 94 ? -3.352 -8.550 4.813 1.00 98.00 94 GLU A C 1
ATOM 793 O O . GLU A 1 94 ? -3.894 -9.129 5.749 1.00 98.00 94 GLU A O 1
ATOM 798 N N . TYR A 1 95 ? -2.278 -7.775 4.986 1.00 98.06 95 TYR A N 1
ATOM 799 C CA . TYR A 1 95 ? -1.678 -7.536 6.298 1.00 98.06 95 TYR A CA 1
ATOM 800 C C . TYR A 1 95 ? -2.653 -6.883 7.294 1.00 98.06 95 TYR A C 1
ATOM 802 O O . TYR A 1 95 ? -2.695 -7.274 8.457 1.00 98.06 95 TYR A O 1
ATOM 810 N N . LEU A 1 96 ? -3.457 -5.909 6.861 1.00 97.31 96 LEU A N 1
ATOM 811 C CA . LEU A 1 96 ? -4.465 -5.295 7.725 1.00 97.31 96 LEU A CA 1
ATOM 812 C C . LEU A 1 96 ? -5.494 -6.324 8.198 1.00 97.31 96 LEU A C 1
ATOM 814 O O . LEU A 1 96 ? -5.820 -6.338 9.379 1.00 97.31 96 LEU A O 1
ATOM 818 N N . ALA A 1 97 ? -5.965 -7.208 7.317 1.00 96.75 97 ALA A N 1
ATOM 819 C CA . ALA A 1 97 ? -6.959 -8.221 7.662 1.00 96.75 97 ALA A CA 1
ATOM 820 C C . ALA A 1 97 ? -6.456 -9.261 8.680 1.00 96.75 97 ALA A C 1
ATOM 822 O O . ALA A 1 97 ? -7.264 -9.796 9.436 1.00 96.75 97 ALA A O 1
ATOM 823 N N . THR A 1 98 ? -5.144 -9.533 8.746 1.00 95.44 98 THR A N 1
ATOM 824 C CA . THR A 1 98 ? -4.580 -10.443 9.766 1.00 95.44 98 THR A CA 1
ATOM 825 C C . THR A 1 98 ? -4.470 -9.808 11.152 1.00 95.44 98 THR A C 1
ATOM 827 O O . THR A 1 98 ? -4.370 -10.527 12.145 1.00 95.44 98 THR A O 1
ATOM 830 N N . ARG A 1 99 ? -4.478 -8.473 11.237 1.00 94.62 99 ARG A N 1
ATOM 831 C CA . ARG A 1 99 ? -4.388 -7.718 12.499 1.00 94.62 99 ARG A CA 1
ATOM 832 C C . ARG A 1 99 ? -5.745 -7.194 12.961 1.00 94.62 99 ARG A C 1
ATOM 834 O O . ARG A 1 99 ? -5.998 -7.138 14.156 1.00 94.62 99 ARG A O 1
ATOM 841 N N . GLU A 1 100 ? -6.604 -6.832 12.014 1.00 94.75 100 GLU A N 1
ATOM 842 C CA . GLU A 1 100 ? -7.895 -6.190 12.237 1.00 94.75 100 GLU A CA 1
ATOM 843 C C . GLU A 1 100 ? -8.987 -6.899 11.424 1.00 94.75 100 GLU A C 1
ATOM 845 O O . GLU A 1 100 ? -9.160 -6.611 10.236 1.00 94.75 100 GLU A O 1
ATOM 850 N N . PRO A 1 101 ? -9.774 -7.802 12.044 1.00 93.25 101 PRO A N 1
ATOM 851 C CA . PRO A 1 101 ? -10.796 -8.587 11.346 1.00 93.25 101 PRO A CA 1
ATOM 852 C C . PRO A 1 101 ? -11.843 -7.745 10.605 1.00 93.25 101 PRO A C 1
ATOM 854 O O . PRO A 1 101 ? -12.366 -8.172 9.577 1.00 93.25 101 PRO A O 1
ATOM 857 N N . MET A 1 102 ? -12.116 -6.522 11.076 1.00 93.25 102 MET A N 1
ATOM 858 C CA . MET A 1 102 ? -13.027 -5.584 10.404 1.00 93.25 102 MET A CA 1
ATOM 859 C C . MET A 1 102 ? -12.542 -5.180 9.001 1.00 93.25 102 MET A C 1
ATOM 861 O O . MET A 1 102 ? -13.350 -4.782 8.167 1.00 93.25 102 MET A O 1
ATOM 865 N N . MET A 1 103 ? -11.244 -5.324 8.710 1.00 96.75 103 MET A N 1
ATOM 866 C CA . MET A 1 103 ? -10.665 -5.037 7.396 1.00 96.75 103 MET A CA 1
ATOM 867 C C . MET A 1 103 ? -10.784 -6.203 6.409 1.00 96.75 103 MET A C 1
ATOM 869 O O . MET A 1 103 ? -10.448 -6.031 5.238 1.00 96.75 103 MET A O 1
ATOM 873 N N . LEU A 1 104 ? -11.269 -7.378 6.833 1.00 97.69 104 LEU A N 1
ATOM 874 C CA . LEU A 1 104 ? -11.316 -8.573 5.987 1.00 97.69 104 LEU A CA 1
ATOM 875 C C . LEU A 1 104 ? -12.165 -8.368 4.724 1.00 97.69 104 LEU A C 1
ATOM 877 O O . LEU A 1 104 ? -11.731 -8.725 3.628 1.00 97.69 104 LEU A O 1
ATOM 881 N N . ALA A 1 105 ? -13.339 -7.746 4.860 1.00 98.06 105 ALA A N 1
ATOM 882 C CA . ALA A 1 105 ? -14.218 -7.463 3.725 1.00 98.06 105 ALA A CA 1
ATOM 883 C C . ALA A 1 105 ? -13.541 -6.526 2.708 1.00 98.06 105 ALA A C 1
ATOM 885 O O . ALA A 1 105 ? -13.566 -6.775 1.501 1.00 98.06 105 ALA A O 1
ATOM 886 N N . GLU A 1 106 ? -12.868 -5.482 3.192 1.00 98.50 106 GLU A N 1
ATOM 887 C CA . GLU A 1 106 ? -12.141 -4.546 2.334 1.00 98.50 106 GLU A CA 1
ATOM 888 C C . GLU A 1 106 ? -10.931 -5.210 1.666 1.00 98.50 106 GLU A C 1
ATOM 890 O O . GLU A 1 106 ? -10.675 -4.998 0.479 1.00 98.50 106 GLU A O 1
ATOM 895 N N . ALA A 1 107 ? -10.220 -6.083 2.381 1.00 98.44 107 ALA A N 1
ATOM 896 C CA . ALA A 1 107 ? -9.108 -6.840 1.821 1.00 98.44 107 ALA A CA 1
ATOM 897 C C . ALA A 1 107 ? -9.553 -7.780 0.693 1.00 98.44 107 ALA A C 1
ATOM 899 O O . ALA A 1 107 ? -8.907 -7.816 -0.357 1.00 98.44 107 ALA A O 1
ATOM 900 N N . GLN A 1 108 ? -10.689 -8.467 0.848 1.00 98.50 108 GLN A N 1
ATOM 901 C CA . GLN A 1 108 ? -11.282 -9.290 -0.213 1.00 98.50 108 GLN A CA 1
ATOM 902 C C . GLN A 1 108 ? -11.656 -8.450 -1.441 1.00 98.50 108 GLN A C 1
ATOM 904 O O . GLN A 1 108 ? -11.347 -8.827 -2.575 1.00 98.50 108 GLN A O 1
ATOM 909 N N . GLN A 1 109 ? -12.254 -7.273 -1.230 1.00 98.50 109 GLN A N 1
ATOM 910 C CA . GLN A 1 109 ? -12.580 -6.344 -2.314 1.00 98.50 109 GLN A CA 1
ATOM 911 C C . GLN A 1 109 ? -11.334 -5.889 -3.080 1.00 98.50 109 GLN A C 1
ATOM 913 O O . GLN A 1 109 ? -11.348 -5.858 -4.311 1.00 98.50 109 GLN A O 1
ATOM 918 N N . VAL A 1 110 ? -10.248 -5.562 -2.374 1.00 98.69 110 VAL A N 1
ATOM 919 C CA . VAL A 1 110 ? -8.970 -5.150 -2.976 1.00 98.69 110 VAL A CA 1
ATOM 920 C C . VAL A 1 110 ? -8.278 -6.312 -3.695 1.00 98.69 110 VAL A C 1
ATOM 922 O O . VAL A 1 110 ? -7.738 -6.132 -4.793 1.00 98.69 110 VAL A O 1
ATOM 925 N N . ALA A 1 111 ? -8.322 -7.518 -3.125 1.00 98.38 111 ALA A N 1
ATOM 926 C CA . ALA A 1 111 ? -7.800 -8.726 -3.756 1.00 98.38 111 ALA A CA 1
ATOM 927 C C . ALA A 1 111 ? -8.500 -9.004 -5.097 1.00 98.38 111 ALA A C 1
ATOM 929 O O . ALA A 1 111 ? -7.828 -9.307 -6.085 1.00 98.38 111 ALA A O 1
ATOM 930 N N . ALA A 1 112 ? -9.814 -8.781 -5.178 1.00 98.25 112 ALA A N 1
ATOM 931 C CA . ALA A 1 112 ? -10.606 -8.987 -6.390 1.00 98.25 112 ALA A CA 1
ATOM 932 C C . ALA A 1 112 ? -10.331 -7.977 -7.528 1.00 98.25 112 ALA A C 1
ATOM 934 O O . ALA A 1 112 ? -10.764 -8.198 -8.659 1.00 98.25 112 ALA A O 1
ATOM 935 N N . ILE A 1 113 ? -9.616 -6.868 -7.288 1.00 98.12 113 ILE A N 1
ATOM 936 C CA . ILE A 1 113 ? -9.353 -5.856 -8.329 1.00 98.12 113 ILE A CA 1
ATOM 937 C C . ILE A 1 113 ? -8.394 -6.416 -9.391 1.00 98.12 113 ILE A C 1
ATOM 939 O O . ILE A 1 113 ? -7.236 -6.663 -9.069 1.00 98.12 113 ILE A O 1
ATOM 943 N N . PRO A 1 114 ? -8.773 -6.538 -10.673 1.00 96.12 114 PRO A N 1
ATOM 944 C CA . PRO A 1 114 ? -7.903 -7.147 -11.671 1.00 96.12 114 PRO A CA 1
ATOM 945 C C . PRO A 1 114 ? -6.652 -6.306 -11.977 1.00 96.12 114 PRO A C 1
ATOM 947 O O . PRO A 1 114 ? -6.663 -5.064 -12.008 1.00 96.12 114 PRO A O 1
ATOM 950 N N . VAL A 1 115 ? -5.558 -7.009 -12.280 1.00 95.94 115 VAL A N 1
ATOM 951 C CA . VAL A 1 115 ? -4.397 -6.408 -12.945 1.00 95.94 115 VAL A CA 1
ATOM 952 C C . VAL A 1 115 ? -4.761 -6.117 -14.399 1.00 95.94 115 VAL A C 1
ATOM 954 O O . VAL A 1 115 ? -5.449 -6.904 -15.046 1.00 95.94 115 VAL A O 1
ATOM 957 N N . LYS A 1 116 ? -4.314 -4.979 -14.931 1.00 92.81 116 LYS A N 1
ATOM 958 C CA . LYS A 1 116 ? -4.496 -4.674 -16.356 1.00 92.81 116 LYS A CA 1
ATOM 959 C C . LYS A 1 116 ? -3.407 -5.375 -17.168 1.00 92.81 116 LYS A C 1
ATOM 961 O O . LYS A 1 116 ? -2.267 -5.444 -16.719 1.00 92.81 116 LYS A O 1
ATOM 966 N N . ARG A 1 117 ? -3.725 -5.880 -18.359 1.00 88.44 117 ARG A N 1
ATOM 967 C CA . ARG A 1 117 ? -2.713 -6.483 -19.240 1.00 88.44 117 ARG A CA 1
ATOM 968 C C . ARG A 1 117 ? -1.755 -5.397 -19.739 1.00 88.44 117 ARG A C 1
ATOM 970 O O . ARG A 1 117 ? -2.204 -4.342 -20.174 1.00 88.44 117 ARG A O 1
ATOM 977 N N . SER A 1 118 ? -0.454 -5.653 -19.663 1.00 83.81 118 SER A N 1
ATOM 978 C CA . SER A 1 118 ? 0.587 -4.826 -20.281 1.00 83.81 118 SER A CA 1
ATOM 979 C C . SER A 1 118 ? 1.316 -5.647 -21.331 1.00 83.81 118 SER A C 1
ATOM 981 O O . SER A 1 118 ? 1.528 -6.840 -21.107 1.00 83.81 118 SER A O 1
ATOM 983 N N . SER A 1 119 ? 1.734 -5.016 -22.429 1.00 78.12 119 SER A N 1
ATOM 984 C CA . SER A 1 119 ? 2.626 -5.657 -23.395 1.00 78.12 119 SER A CA 1
ATOM 985 C C . SER A 1 119 ? 3.884 -6.172 -22.684 1.00 78.12 119 SER A C 1
ATOM 987 O O . SER A 1 119 ? 4.375 -5.498 -21.766 1.00 78.12 119 SER A O 1
ATOM 989 N N . PRO A 1 120 ? 4.393 -7.360 -23.054 1.00 72.38 120 PRO A N 1
ATOM 990 C CA . PRO A 1 120 ? 5.657 -7.845 -22.524 1.00 72.38 120 PRO A CA 1
ATOM 991 C C . PRO A 1 120 ? 6.779 -6.844 -22.847 1.00 72.38 120 PRO A C 1
ATOM 993 O O . PRO A 1 120 ? 6.672 -6.099 -23.827 1.00 72.38 120 PRO A O 1
ATOM 996 N N . PRO A 1 121 ? 7.833 -6.774 -22.013 1.00 71.56 121 PRO A N 1
ATOM 997 C CA . PRO A 1 121 ? 9.006 -5.974 -22.345 1.00 71.56 121 PRO A CA 1
ATOM 998 C C . PRO A 1 121 ? 9.536 -6.393 -23.721 1.00 71.56 121 PRO A C 1
ATOM 1000 O O . PRO A 1 121 ? 9.475 -7.571 -24.068 1.00 71.56 121 PRO A O 1
ATOM 1003 N N . GLN A 1 122 ? 10.029 -5.431 -24.502 1.00 74.06 122 GLN A N 1
ATOM 1004 C CA . GLN A 1 122 ? 10.689 -5.735 -25.769 1.00 74.06 122 GLN A CA 1
ATOM 1005 C C . GLN A 1 122 ? 11.861 -6.679 -25.489 1.00 74.06 122 GLN A C 1
ATOM 1007 O O . GLN A 1 122 ? 12.746 -6.354 -24.695 1.00 74.06 122 GLN A O 1
ATOM 1012 N N . THR A 1 123 ? 11.838 -7.858 -26.104 1.00 75.38 123 THR A N 1
ATOM 1013 C CA . THR A 1 123 ? 12.952 -8.800 -26.044 1.00 75.38 123 THR A CA 1
ATOM 1014 C C . THR A 1 123 ? 14.081 -8.222 -26.893 1.00 75.38 123 THR A C 1
ATOM 1016 O O . THR A 1 123 ? 14.022 -8.295 -28.117 1.00 75.38 123 THR A O 1
ATOM 1019 N N . LEU A 1 124 ? 15.083 -7.604 -26.261 1.00 75.69 124 LEU A N 1
ATOM 1020 C CA . LEU A 1 124 ? 16.368 -7.380 -26.921 1.00 75.69 124 LEU A CA 1
ATOM 1021 C C . LEU A 1 124 ? 17.118 -8.710 -26.903 1.00 75.69 124 LEU A C 1
ATOM 1023 O O . LEU A 1 124 ? 17.491 -9.197 -25.835 1.00 75.69 124 LEU A O 1
ATOM 1027 N N . TYR A 1 125 ? 17.314 -9.296 -28.078 1.00 76.38 125 TYR A N 1
ATOM 1028 C CA . TYR A 1 125 ? 18.310 -10.342 -28.250 1.00 76.38 125 TYR A CA 1
ATOM 1029 C C . TYR A 1 125 ? 19.689 -9.669 -28.250 1.00 76.38 125 TYR A C 1
ATOM 1031 O O . TYR A 1 125 ? 19.868 -8.630 -28.884 1.00 76.38 125 TYR A O 1
ATOM 1039 N N . LEU A 1 126 ? 20.626 -10.210 -27.470 1.00 73.94 126 LEU A N 1
ATOM 1040 C CA . LEU A 1 126 ? 22.044 -9.882 -27.611 1.00 73.94 126 LEU A CA 1
ATOM 1041 C C . LEU A 1 126 ? 22.522 -10.569 -28.894 1.00 73.94 126 LEU A C 1
ATOM 1043 O O . LEU A 1 126 ? 22.353 -11.785 -29.001 1.00 73.94 126 LEU A O 1
ATOM 1047 N N . GLU A 1 127 ? 23.039 -9.792 -29.848 1.00 63.91 127 GLU A N 1
ATOM 1048 C CA . GLU A 1 127 ? 23.776 -10.330 -31.003 1.00 63.91 127 GLU A CA 1
ATOM 1049 C C . GLU A 1 127 ? 25.179 -10.792 -30.601 1.00 63.91 127 GLU A C 1
ATOM 1051 O O . GLU A 1 127 ? 25.790 -10.133 -29.723 1.00 63.91 127 GLU A O 1
#

pLDDT: mean 93.36, std 9.83, range [40.84, 98.69]

Radius of gyration: 15.7 Å; chains: 1; bounding box: 38×28×53 Å

Sequence (127 aa):
MSNTQIGPLIYTFFEDQLKCQKGLRPASIRSYRDALQLFLLFVAEDTQRKLTRLSLTDLTGERVRRFLRFLEQKRHNQIRTRNHRLAAIRTFFEYLATREPMMLAEAQQVAAIPVKRSSPPQTLYLE

Foldseek 3Di:
DPQDAVVVLVVCCLPPVVCPVVVDDPVLSVLLVVLVVLLLVQLCVVVVHDSRPDGPVSQALVSLVVSLVCCCPVVVDDLVSSLSSLVSSLSSLVSCCVVPVVSVVRSVSSVPDDRDDDDDPPDDDDD